Protein AF-A0A498G2V5-F1 (afdb_monomer_lite)

Secondary structure (DSSP, 8-state):
-TT--SS--PPPSSSPTTTS-GGGS------HHHHHHHHHHHH-HHHHHHT-GGG--EEEEEEESBSS-EEEEE-TTS-THHHHHTS-BSS-EEEEEESSTT-EEES---S-SSHHHHHHTT---SSEEEEEETT--HHHHHHHHHHHHHHH----

Radius of gyration: 18.42 Å; chains: 1; bounding box: 41×48×42 Å

pLDDT: mean 91.11, std 10.38, range [42.62, 98.25]

Sequence (156 aa):
AIEGADRIEPRLQPPSPAEYGLYGRPTVIHTPRTFAHIYLALSDPEETNRSGSGSATRLLTVTGDVTAPATIELGSDAHLSAVRNAVELEGSFKMACVGGVFGGVTRTLDIAPTVAGLTAAGLGTEGVVELLNDERCAVATAGDRARFASEANSGR

Structure (mmCIF, N/CA/C/O backbone):
data_AF-A0A498G2V5-F1
#
_entry.id   AF-A0A498G2V5-F1
#
loop_
_atom_site.group_PDB
_atom_site.id
_atom_site.type_symbol
_atom_site.label_atom_id
_atom_site.label_alt_id
_atom_site.label_comp_id
_atom_site.label_asym_id
_atom_site.label_entity_id
_atom_site.label_seq_id
_atom_site.pdbx_PDB_ins_code
_atom_site.Cartn_x
_atom_site.Cartn_y
_atom_site.Cartn_z
_atom_site.occupancy
_atom_site.B_iso_or_equiv
_atom_site.auth_seq_id
_atom_site.auth_comp_id
_atom_site.auth_asym_id
_atom_site.auth_atom_id
_atom_site.pdbx_PDB_model_num
ATOM 1 N N . ALA A 1 1 ? 6.975 -14.370 -16.070 1.00 84.00 1 ALA A N 1
ATOM 2 C CA . ALA A 1 1 ? 5.529 -14.186 -16.311 1.00 84.00 1 ALA A CA 1
ATOM 3 C C . ALA A 1 1 ? 5.258 -13.750 -17.752 1.00 84.00 1 ALA A C 1
ATOM 5 O O . ALA A 1 1 ? 4.902 -14.601 -18.546 1.00 84.00 1 ALA A O 1
ATOM 6 N N . ILE A 1 2 ? 5.492 -12.482 -18.123 1.00 91.50 2 ILE A N 1
ATOM 7 C CA . ILE A 1 2 ? 5.134 -11.947 -19.458 1.00 91.50 2 ILE A CA 1
ATOM 8 C C .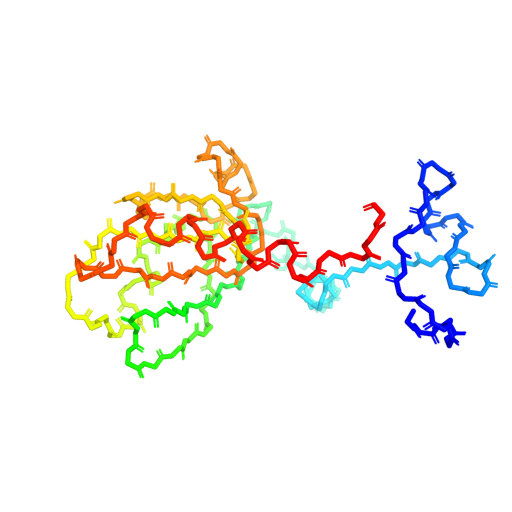 ILE A 1 2 ? 5.874 -12.648 -20.615 1.00 91.50 2 ILE A C 1
ATOM 10 O O . ILE A 1 2 ? 5.318 -12.797 -21.693 1.00 91.50 2 ILE A O 1
ATOM 14 N N . GLU A 1 3 ? 7.096 -13.128 -20.384 1.00 92.94 3 GLU A N 1
ATOM 15 C CA . GLU A 1 3 ? 7.902 -13.821 -21.405 1.00 92.94 3 GLU A CA 1
ATOM 16 C C . GLU A 1 3 ? 7.572 -15.312 -21.572 1.00 92.94 3 GLU A C 1
ATOM 18 O O . GLU A 1 3 ? 8.274 -16.009 -22.296 1.00 92.94 3 GLU A O 1
ATOM 23 N N . GLY A 1 4 ? 6.556 -15.830 -20.873 1.00 89.69 4 GLY A N 1
ATOM 24 C CA . GLY A 1 4 ? 6.169 -17.242 -20.980 1.00 89.69 4 GLY A CA 1
ATOM 25 C C . GLY A 1 4 ? 7.111 -18.228 -20.281 1.00 89.69 4 GLY A C 1
ATOM 26 O O . GLY A 1 4 ? 7.116 -19.401 -20.625 1.00 89.69 4 GLY A O 1
ATOM 27 N N . ALA A 1 5 ? 7.913 -17.774 -19.313 1.00 84.44 5 ALA A N 1
ATOM 28 C CA . ALA A 1 5 ? 8.750 -18.665 -18.509 1.00 84.44 5 ALA A CA 1
ATOM 29 C C . ALA A 1 5 ? 7.904 -19.667 -17.699 1.00 84.44 5 ALA A C 1
ATOM 31 O O . ALA A 1 5 ? 6.937 -19.260 -17.051 1.00 84.44 5 ALA A O 1
ATOM 32 N N . ASP A 1 6 ? 8.340 -20.932 -17.666 1.00 83.88 6 ASP A N 1
ATOM 33 C CA . ASP A 1 6 ? 7.682 -22.028 -16.933 1.00 83.88 6 ASP A CA 1
ATOM 34 C C . ASP A 1 6 ? 7.569 -21.757 -15.424 1.00 83.88 6 ASP A C 1
ATOM 36 O O . ASP A 1 6 ? 6.665 -22.254 -14.752 1.00 83.88 6 ASP A O 1
ATOM 40 N N . ARG A 1 7 ? 8.482 -20.940 -14.879 1.00 86.25 7 ARG A N 1
ATOM 41 C CA . ARG A 1 7 ? 8.466 -20.469 -13.490 1.00 86.25 7 ARG A CA 1
ATOM 42 C C . ARG A 1 7 ? 8.582 -18.951 -13.423 1.00 86.25 7 ARG A C 1
ATOM 44 O O . ARG A 1 7 ? 9.328 -18.323 -14.177 1.00 86.25 7 ARG A O 1
ATOM 51 N N . ILE A 1 8 ? 7.848 -18.348 -12.488 1.00 89.56 8 ILE A N 1
ATOM 52 C CA . ILE A 1 8 ? 7.921 -16.913 -12.199 1.00 89.56 8 ILE A CA 1
ATOM 53 C C . ILE A 1 8 ? 8.931 -16.709 -11.072 1.00 89.56 8 ILE A C 1
ATOM 55 O O . ILE A 1 8 ? 8.579 -16.722 -9.898 1.00 89.56 8 ILE A O 1
ATOM 59 N N . GLU A 1 9 ? 10.193 -16.528 -11.445 1.00 90.31 9 GLU A N 1
ATOM 60 C CA . GLU A 1 9 ? 11.276 -16.254 -10.501 1.00 90.31 9 GLU A CA 1
ATOM 61 C C . GLU A 1 9 ? 11.789 -14.813 -10.661 1.00 90.31 9 GLU A C 1
ATOM 63 O O . GLU A 1 9 ? 11.948 -14.334 -11.793 1.00 90.31 9 GLU A O 1
ATOM 68 N N . PRO A 1 10 ? 12.066 -14.095 -9.556 1.00 89.31 10 PRO A N 1
ATOM 69 C CA . PRO A 1 10 ? 12.730 -12.801 -9.610 1.00 89.31 10 PRO A CA 1
ATOM 70 C C . PRO A 1 10 ? 14.128 -12.932 -10.223 1.00 89.31 10 PRO A C 1
ATOM 72 O O . PRO A 1 10 ? 14.926 -13.788 -9.825 1.00 89.31 10 PRO A O 1
ATOM 75 N N . ARG A 1 11 ? 14.458 -12.040 -11.161 1.00 88.38 11 ARG A N 1
ATOM 76 C CA . ARG A 1 11 ? 15.811 -11.947 -11.725 1.00 88.38 11 ARG A CA 1
ATOM 77 C C . ARG A 1 11 ? 16.763 -11.323 -10.710 1.00 88.38 11 ARG A C 1
ATOM 79 O O . ARG A 1 11 ? 16.388 -10.386 -10.009 1.00 88.38 11 ARG A O 1
ATOM 86 N N . LEU A 1 12 ? 18.001 -11.820 -10.656 1.00 88.44 12 LEU A N 1
ATOM 87 C CA . LEU A 1 12 ? 19.073 -11.108 -9.957 1.00 88.44 12 LEU A CA 1
ATOM 88 C C . LEU A 1 12 ? 19.305 -9.757 -10.618 1.00 88.44 12 LEU A C 1
ATOM 90 O O . LEU A 1 12 ? 19.310 -9.659 -11.842 1.00 88.44 12 LEU A O 1
ATOM 94 N N . GLN A 1 13 ? 19.529 -8.749 -9.788 1.00 88.38 13 GLN A N 1
ATOM 95 C CA . GLN A 1 13 ? 20.030 -7.453 -10.212 1.00 88.38 13 GLN A CA 1
ATOM 96 C C . GLN A 1 13 ? 21.412 -7.254 -9.584 1.00 88.38 13 GLN A C 1
ATOM 98 O O . GLN A 1 13 ? 21.591 -7.639 -8.422 1.00 88.38 13 GLN A O 1
ATOM 103 N N . PRO A 1 14 ? 22.381 -6.663 -10.309 1.00 90.06 14 PRO A N 1
ATOM 104 C CA . PRO A 1 14 ? 22.298 -6.107 -11.677 1.00 90.06 14 PRO A CA 1
ATOM 105 C C . PRO A 1 14 ? 22.321 -7.160 -12.818 1.00 90.06 14 PRO A C 1
ATOM 107 O O . PRO A 1 14 ? 22.715 -8.301 -12.563 1.00 90.06 14 PRO A O 1
ATOM 110 N N . PRO A 1 15 ? 21.952 -6.793 -14.074 1.00 91.69 15 PRO A N 1
ATOM 111 C CA . PRO A 1 15 ? 21.515 -5.464 -14.543 1.00 91.69 15 PRO A CA 1
ATOM 112 C C . PRO A 1 15 ? 20.069 -5.121 -14.158 1.00 91.69 15 PRO A C 1
ATOM 114 O O . PRO A 1 15 ? 19.265 -5.999 -13.840 1.00 91.69 15 PRO A O 1
ATOM 117 N N . SER A 1 16 ? 19.734 -3.830 -14.181 1.00 94.50 16 SER A N 1
ATOM 118 C CA . SER A 1 16 ? 18.363 -3.375 -13.928 1.00 94.50 16 SER A CA 1
ATOM 119 C C . SER A 1 16 ? 17.456 -3.627 -15.147 1.00 94.50 16 SER A C 1
ATOM 121 O O . SER A 1 16 ? 17.946 -3.675 -16.278 1.00 94.50 16 SER A O 1
ATOM 123 N N . PRO A 1 17 ? 16.121 -3.719 -14.982 1.00 94.88 17 PRO A N 1
ATOM 124 C CA . PRO A 1 17 ? 15.199 -3.842 -16.113 1.00 94.88 17 PRO A CA 1
ATOM 125 C C . PRO A 1 17 ? 15.285 -2.677 -17.107 1.00 94.88 17 PRO A C 1
ATOM 127 O O . PRO A 1 17 ? 15.015 -2.869 -18.291 1.00 94.88 17 PRO A O 1
ATOM 130 N N . ALA A 1 18 ? 15.693 -1.491 -16.641 1.00 95.81 18 ALA A N 1
ATOM 131 C CA . ALA A 1 18 ? 15.901 -0.318 -17.484 1.00 95.81 18 ALA A CA 1
ATOM 132 C C . ALA A 1 18 ? 17.043 -0.515 -18.495 1.00 95.81 18 ALA A C 1
ATOM 134 O O . ALA A 1 18 ? 17.027 0.106 -19.550 1.00 95.81 18 ALA A O 1
ATOM 135 N N . GLU A 1 19 ? 17.993 -1.405 -18.211 1.00 95.94 19 GLU A N 1
ATOM 136 C CA . GLU A 1 19 ? 19.088 -1.766 -19.117 1.00 95.94 19 GLU A CA 1
ATOM 137 C C . GLU A 1 19 ? 18.787 -3.081 -19.848 1.00 95.94 19 GLU A C 1
ATOM 139 O O . GLU A 1 19 ? 18.975 -3.184 -21.059 1.00 95.94 19 GLU A O 1
ATOM 144 N N . TYR A 1 20 ? 18.283 -4.082 -19.118 1.00 95.12 20 TYR A N 1
ATOM 145 C CA . TYR A 1 20 ? 18.004 -5.423 -19.625 1.00 95.12 20 TYR A CA 1
ATOM 146 C C . TYR A 1 20 ? 16.729 -6.003 -18.989 1.00 95.12 20 TYR A C 1
ATOM 148 O O . TYR A 1 20 ? 16.745 -6.656 -17.942 1.00 95.12 20 TYR A O 1
ATOM 156 N N . GLY A 1 21 ? 15.591 -5.740 -19.628 1.00 94.56 21 GLY A N 1
ATOM 157 C CA . GLY A 1 21 ? 14.257 -6.110 -19.168 1.00 94.56 21 GLY A CA 1
ATOM 158 C C . GLY A 1 21 ? 13.580 -7.152 -20.058 1.00 94.56 21 GLY A C 1
ATOM 159 O O . GLY A 1 21 ? 14.091 -8.260 -20.241 1.00 94.56 21 GLY A O 1
ATOM 160 N N . LEU A 1 22 ? 12.388 -6.822 -20.552 1.00 95.12 22 LEU A N 1
ATOM 161 C CA . LEU A 1 22 ? 11.532 -7.708 -21.329 1.00 95.12 22 LEU A CA 1
ATOM 162 C C . LEU A 1 22 ? 12.194 -8.085 -22.664 1.00 95.12 22 LEU A C 1
ATOM 164 O O . LEU A 1 22 ? 12.591 -7.212 -23.437 1.00 95.12 22 LEU A O 1
ATOM 168 N N . TYR A 1 23 ? 12.321 -9.385 -22.930 1.00 93.94 23 TYR A N 1
ATOM 169 C CA . TYR A 1 23 ? 12.997 -9.948 -24.106 1.00 93.94 23 TYR A CA 1
ATOM 170 C C . TYR A 1 23 ? 14.420 -9.399 -24.307 1.00 93.94 23 TYR A C 1
ATOM 172 O O . TYR A 1 23 ? 14.870 -9.193 -25.435 1.00 93.94 23 TYR A O 1
ATOM 180 N N . GLY A 1 24 ? 15.108 -9.113 -23.197 1.00 93.25 24 GLY A N 1
ATOM 181 C CA . GLY A 1 24 ? 16.465 -8.567 -23.191 1.00 93.25 24 GLY A CA 1
ATOM 182 C C . GLY A 1 24 ? 16.575 -7.110 -23.646 1.00 93.25 24 GLY A C 1
ATOM 183 O O . GLY A 1 24 ? 17.665 -6.665 -23.995 1.00 93.25 24 GLY A O 1
ATOM 184 N N . ARG A 1 25 ? 15.468 -6.357 -23.666 1.00 96.56 25 ARG A N 1
ATOM 185 C CA . ARG A 1 25 ? 15.444 -4.941 -24.064 1.00 96.56 25 ARG A CA 1
ATOM 186 C C . ARG A 1 25 ? 15.286 -4.013 -22.854 1.00 96.56 25 ARG A C 1
ATOM 188 O O . ARG A 1 25 ? 14.591 -4.392 -21.907 1.00 96.56 25 ARG A O 1
ATOM 195 N N . PRO A 1 26 ? 15.845 -2.788 -22.891 1.00 97.56 26 PRO A N 1
ATOM 196 C CA . PRO A 1 26 ? 15.524 -1.725 -21.938 1.00 97.56 26 PRO A CA 1
ATOM 197 C C . PRO A 1 26 ? 14.015 -1.608 -21.708 1.00 97.56 26 PRO A C 1
ATOM 199 O O . PRO A 1 26 ? 13.252 -1.427 -22.658 1.00 97.56 26 PRO A O 1
ATOM 202 N N . THR A 1 27 ? 13.569 -1.771 -20.462 1.00 96.69 27 THR A N 1
ATOM 203 C CA . THR A 1 27 ? 12.144 -1.815 -20.112 1.00 96.69 27 THR A CA 1
ATOM 204 C C . THR A 1 27 ? 11.852 -0.954 -18.895 1.00 96.69 27 THR A C 1
ATOM 206 O O . THR A 1 27 ? 12.370 -1.183 -17.802 1.00 96.69 27 THR A O 1
ATOM 209 N N . VAL A 1 28 ? 10.957 0.011 -19.082 1.00 96.00 28 VAL A N 1
ATOM 210 C CA . VAL A 1 28 ? 10.416 0.840 -18.006 1.00 96.00 28 VAL A CA 1
ATOM 211 C C . VAL A 1 28 ? 9.272 0.091 -17.326 1.00 96.00 28 VAL A C 1
ATOM 213 O O . VAL A 1 28 ? 8.348 -0.373 -17.992 1.00 96.00 28 VAL A O 1
ATOM 216 N N . ILE A 1 29 ? 9.328 -0.020 -15.998 1.00 94.25 29 ILE A N 1
ATOM 217 C CA . ILE A 1 29 ? 8.311 -0.694 -15.185 1.00 94.25 29 ILE A CA 1
ATOM 218 C C . ILE A 1 29 ? 7.880 0.264 -14.078 1.00 94.25 29 ILE A C 1
ATOM 220 O O . ILE A 1 29 ? 8.681 0.619 -13.217 1.00 94.25 29 ILE A O 1
ATOM 224 N N . HIS A 1 30 ? 6.607 0.653 -14.083 1.00 93.56 30 HIS A N 1
ATOM 225 C CA . HIS A 1 30 ? 6.011 1.500 -13.053 1.00 93.56 30 HIS A CA 1
ATOM 226 C C . HIS A 1 30 ? 4.557 1.104 -12.784 1.00 93.56 30 HIS A C 1
ATOM 228 O O . HIS A 1 30 ? 3.927 0.398 -13.571 1.00 93.56 30 HIS A O 1
ATOM 234 N N . THR A 1 31 ? 4.023 1.573 -11.656 1.00 89.56 31 THR A N 1
ATOM 235 C CA . THR A 1 31 ? 2.618 1.359 -11.285 1.00 89.56 31 THR A CA 1
ATOM 236 C C . THR A 1 31 ? 1.671 2.186 -12.167 1.00 89.56 31 THR A C 1
ATOM 238 O O . THR A 1 31 ? 2.064 3.264 -12.626 1.00 89.56 31 THR A O 1
ATOM 241 N N . PRO A 1 32 ? 0.399 1.772 -12.340 1.00 90.75 32 PRO A N 1
ATOM 242 C CA . PRO A 1 32 ? -0.604 2.581 -13.038 1.00 90.75 32 PRO A CA 1
ATOM 243 C C . PRO A 1 32 ? -0.742 4.000 -12.468 1.00 90.75 32 PRO A C 1
ATOM 245 O O . PRO A 1 32 ? -0.890 4.954 -13.224 1.00 90.75 32 PRO A O 1
ATOM 248 N N . ARG A 1 33 ? -0.605 4.153 -11.141 1.00 87.50 33 ARG A N 1
ATOM 249 C CA . ARG A 1 33 ? -0.634 5.450 -10.442 1.00 87.50 33 ARG A CA 1
ATOM 250 C C . ARG A 1 33 ? 0.436 6.408 -10.969 1.00 87.50 33 ARG A C 1
ATOM 252 O O . ARG A 1 33 ? 0.155 7.575 -11.208 1.00 87.50 33 ARG A O 1
ATOM 259 N N . THR A 1 34 ? 1.653 5.908 -11.184 1.00 87.75 34 THR A N 1
ATOM 260 C CA . THR A 1 34 ? 2.759 6.704 -11.732 1.00 87.75 34 THR A CA 1
ATOM 261 C C . THR A 1 34 ? 2.435 7.194 -13.140 1.00 87.75 34 THR A C 1
ATOM 263 O O . THR A 1 34 ? 2.607 8.375 -13.423 1.00 87.75 34 THR A O 1
ATOM 266 N N . PHE A 1 35 ? 1.924 6.319 -14.010 1.00 91.38 35 PHE A N 1
ATOM 267 C CA . PHE A 1 35 ? 1.546 6.712 -15.369 1.00 91.38 35 PHE A CA 1
ATOM 268 C C . PHE A 1 35 ? 0.367 7.693 -15.395 1.00 91.38 35 PHE A C 1
ATOM 270 O O . PHE A 1 35 ? 0.387 8.622 -16.198 1.00 91.38 35 PHE A O 1
ATOM 277 N N . ALA A 1 36 ? -0.610 7.550 -14.494 1.00 87.75 36 ALA A N 1
ATOM 278 C CA . ALA A 1 36 ? -1.703 8.511 -14.346 1.00 87.75 36 ALA A CA 1
ATOM 279 C C . ALA A 1 36 ? -1.190 9.903 -13.939 1.00 87.75 36 ALA A C 1
ATOM 281 O O . ALA A 1 36 ? -1.568 10.897 -14.553 1.00 87.75 36 ALA A O 1
ATOM 282 N N . HIS A 1 37 ? -0.266 9.984 -12.975 1.00 84.31 37 HIS A N 1
ATOM 283 C CA . HIS A 1 37 ? 0.353 11.260 -12.598 1.00 84.31 37 HIS A CA 1
ATOM 284 C C . HIS A 1 37 ? 1.182 11.871 -13.732 1.00 84.31 37 HIS A C 1
ATOM 286 O O . HIS A 1 37 ? 1.129 13.079 -13.933 1.00 84.31 37 HIS A O 1
ATOM 292 N N . ILE A 1 38 ? 1.915 11.059 -14.504 1.00 88.25 38 ILE A N 1
ATOM 293 C CA . ILE A 1 38 ? 2.636 11.547 -15.691 1.00 88.25 38 ILE A CA 1
ATOM 294 C C . ILE A 1 38 ? 1.649 12.127 -16.709 1.00 88.25 38 ILE A C 1
ATOM 296 O O . ILE A 1 38 ? 1.886 13.207 -17.241 1.00 88.25 38 ILE A O 1
ATOM 300 N N . TYR A 1 39 ? 0.532 11.440 -16.964 1.00 88.81 39 TYR A N 1
ATOM 301 C CA . TYR A 1 39 ? -0.500 11.932 -17.874 1.00 88.81 39 TYR A CA 1
ATOM 302 C C . TYR A 1 39 ? -1.080 13.277 -17.415 1.00 88.81 39 TYR A C 1
ATOM 304 O O . TYR A 1 39 ? -1.185 14.197 -18.225 1.00 88.81 39 TYR A O 1
ATOM 312 N N . LEU A 1 40 ? -1.406 13.415 -16.126 1.00 83.94 40 LEU A N 1
ATOM 313 C CA . LEU A 1 40 ? -1.901 14.674 -15.558 1.00 83.94 40 LEU A CA 1
ATOM 314 C C . LEU A 1 40 ? -0.864 15.794 -15.691 1.00 83.94 40 LEU A C 1
ATOM 316 O O . LEU A 1 40 ? -1.196 16.867 -16.182 1.00 83.94 40 LEU A O 1
ATOM 320 N N . ALA A 1 41 ? 0.400 15.511 -15.368 1.00 83.12 41 ALA A N 1
ATOM 321 C CA . ALA A 1 41 ? 1.485 16.484 -15.473 1.00 83.12 41 ALA A CA 1
ATOM 322 C C . ALA A 1 41 ? 1.715 16.991 -16.905 1.00 83.12 41 ALA A C 1
ATOM 324 O O . ALA A 1 41 ? 2.094 18.143 -17.107 1.00 83.12 41 ALA A O 1
ATOM 325 N N . LEU A 1 42 ? 1.484 16.137 -17.905 1.00 87.38 42 LEU A N 1
ATOM 326 C CA . LEU A 1 42 ? 1.564 16.512 -19.318 1.00 87.38 42 LEU A CA 1
ATOM 327 C C . LEU A 1 42 ? 0.306 17.239 -19.815 1.00 87.38 42 LEU A C 1
ATOM 329 O O . LEU A 1 42 ? 0.398 18.014 -20.764 1.00 87.38 42 LEU A O 1
ATOM 333 N N . SER A 1 43 ? -0.851 16.975 -19.204 1.00 87.31 43 SER A N 1
ATOM 334 C CA . SER A 1 43 ? -2.140 17.554 -19.605 1.00 87.31 43 SER A CA 1
ATOM 335 C C . SER A 1 43 ? -2.368 18.945 -19.010 1.00 87.31 43 SER A C 1
ATOM 337 O O . SER A 1 43 ? -2.941 19.794 -19.687 1.00 87.31 43 SER A O 1
ATOM 339 N N . ASP A 1 44 ? -1.892 19.189 -17.784 1.00 81.25 44 ASP A N 1
ATOM 340 C CA . ASP A 1 44 ? -1.900 20.505 -17.134 1.00 81.25 44 ASP A CA 1
ATOM 341 C C . ASP A 1 44 ? -0.545 20.807 -16.451 1.00 81.25 44 ASP A C 1
ATOM 343 O O . ASP A 1 44 ? -0.353 20.612 -15.239 1.00 81.25 44 ASP A O 1
ATOM 347 N N . PRO A 1 45 ? 0.449 21.271 -17.230 1.00 74.19 45 PRO A N 1
ATOM 348 C CA . PRO A 1 45 ? 1.772 21.579 -16.697 1.00 74.19 45 PRO A CA 1
ATOM 349 C C . PRO A 1 45 ? 1.771 22.812 -15.778 1.00 74.19 45 PRO A C 1
ATOM 351 O O . PRO A 1 45 ? 2.602 22.903 -14.876 1.00 74.19 45 PRO A O 1
ATOM 354 N N . GLU A 1 46 ? 0.844 23.756 -15.965 1.00 70.50 46 GLU A N 1
ATOM 355 C CA . GLU A 1 46 ? 0.758 24.992 -15.175 1.00 70.50 46 GLU A CA 1
ATOM 356 C C . GLU A 1 46 ? 0.174 24.739 -13.779 1.00 70.50 46 GLU A C 1
ATOM 358 O O . GLU A 1 46 ? 0.602 25.353 -12.799 1.00 70.50 46 GLU A O 1
ATOM 363 N N . GLU A 1 47 ? -0.799 23.836 -13.658 1.00 67.19 47 GLU A N 1
ATOM 364 C CA . GLU A 1 47 ? -1.305 23.352 -12.371 1.00 67.19 47 GLU A CA 1
ATOM 365 C C . GLU A 1 47 ? -0.243 22.524 -11.640 1.00 67.19 47 GLU A C 1
ATOM 367 O O . GLU A 1 47 ? 0.034 22.768 -10.466 1.00 67.19 47 GLU A O 1
ATOM 372 N N . THR A 1 48 ? 0.460 21.639 -12.345 1.00 63.47 48 THR A N 1
ATOM 373 C CA . THR A 1 48 ? 1.543 20.833 -11.757 1.00 63.47 48 THR A CA 1
ATOM 374 C C . THR A 1 48 ? 2.689 21.703 -11.221 1.00 63.47 48 THR A C 1
ATOM 376 O O . THR A 1 48 ? 3.189 21.472 -10.119 1.00 63.47 48 THR A O 1
ATOM 379 N N . ASN A 1 49 ? 3.084 22.745 -11.963 1.00 59.78 49 ASN A N 1
ATOM 380 C CA . ASN A 1 49 ? 4.159 23.655 -11.562 1.00 59.78 49 ASN A CA 1
ATOM 381 C C . ASN A 1 49 ? 3.752 24.611 -10.431 1.00 59.78 49 ASN A C 1
ATOM 383 O O . ASN A 1 49 ? 4.559 24.869 -9.537 1.00 59.78 49 ASN A O 1
ATOM 387 N N . ARG A 1 50 ? 2.512 25.129 -10.438 1.00 56.41 50 ARG A N 1
ATOM 388 C CA . ARG A 1 50 ? 2.005 26.017 -9.370 1.00 56.41 50 ARG A CA 1
ATOM 389 C C . ARG A 1 50 ? 1.916 25.328 -8.023 1.00 56.41 50 ARG A C 1
ATOM 391 O O . ARG A 1 50 ? 2.062 25.977 -6.991 1.00 56.41 50 ARG A O 1
ATOM 398 N N . SER A 1 51 ? 1.672 24.030 -8.041 1.00 52.56 51 SER A N 1
ATOM 399 C CA . SER A 1 51 ? 1.288 23.316 -6.837 1.00 52.56 51 SER A CA 1
ATOM 400 C C . SER A 1 51 ? 2.494 22.672 -6.122 1.00 52.56 51 SER A C 1
ATOM 402 O O . SER A 1 51 ? 2.378 22.191 -4.994 1.00 52.56 51 SER A O 1
ATOM 404 N N . GLY A 1 52 ? 3.696 22.760 -6.718 1.00 51.56 52 GLY A N 1
ATOM 405 C CA . GLY A 1 52 ? 4.957 22.275 -6.145 1.00 51.56 52 GLY A CA 1
ATOM 406 C C . GLY A 1 52 ? 4.937 20.776 -5.807 1.00 51.56 52 GLY A C 1
ATOM 407 O O . GLY A 1 52 ? 3.965 20.069 -6.066 1.00 51.56 52 GLY A O 1
ATOM 408 N N . SER A 1 53 ? 5.985 20.250 -5.154 1.00 49.41 53 SER A N 1
ATOM 409 C CA . SER A 1 53 ? 5.934 18.863 -4.637 1.00 49.41 53 SER A CA 1
ATOM 410 C C . SER A 1 53 ? 4.867 18.662 -3.541 1.00 49.41 53 SER A C 1
ATOM 412 O O . SER A 1 53 ? 4.563 17.524 -3.188 1.00 49.41 53 SER A O 1
ATOM 414 N N . GLY A 1 54 ? 4.289 19.761 -3.036 1.00 42.62 54 GLY A N 1
ATOM 415 C CA . GLY A 1 54 ? 3.222 19.829 -2.033 1.00 42.62 54 GLY A CA 1
ATOM 416 C C . GLY A 1 54 ? 1.793 19.722 -2.576 1.00 42.62 54 GLY A C 1
ATOM 417 O O . GLY A 1 54 ? 0.853 19.921 -1.815 1.00 42.62 54 GLY A O 1
ATOM 418 N N . SER A 1 55 ? 1.620 19.390 -3.856 1.00 52.19 55 SER A N 1
ATOM 419 C CA . SER A 1 55 ? 0.331 19.004 -4.448 1.00 52.19 55 SER A CA 1
ATOM 420 C C . SER A 1 55 ? 0.352 17.603 -5.034 1.00 52.19 55 SER A C 1
ATOM 422 O O . SER A 1 55 ? -0.513 17.223 -5.825 1.00 52.19 55 SER A O 1
ATOM 424 N N . ALA A 1 56 ? 1.356 16.817 -4.654 1.00 70.56 56 ALA A N 1
ATOM 425 C CA . ALA A 1 56 ? 1.360 15.406 -4.963 1.00 70.56 56 ALA A CA 1
ATOM 426 C C . ALA A 1 56 ? 0.248 14.755 -4.139 1.00 70.56 56 ALA A C 1
ATOM 428 O O . ALA A 1 56 ? 0.413 14.462 -2.951 1.00 70.56 56 ALA A O 1
ATOM 429 N N . THR A 1 57 ? -0.898 14.559 -4.777 1.00 85.44 57 THR A N 1
ATOM 430 C CA . THR A 1 57 ? -1.957 13.735 -4.227 1.00 85.44 57 THR A CA 1
ATOM 431 C C . THR A 1 57 ? -1.520 12.274 -4.214 1.00 85.44 57 THR A C 1
ATOM 433 O O . THR A 1 57 ? -0.570 11.847 -4.885 1.00 85.44 57 THR A O 1
ATOM 436 N N . ARG A 1 58 ? -2.204 11.468 -3.408 1.00 88.38 58 ARG A N 1
ATOM 437 C CA . ARG A 1 58 ? -1.989 10.030 -3.350 1.00 88.38 58 ARG A CA 1
ATOM 438 C C . ARG A 1 58 ? -3.305 9.290 -3.324 1.00 88.38 58 ARG A C 1
ATOM 440 O O . ARG A 1 58 ? -4.100 9.447 -2.403 1.00 88.38 58 ARG A O 1
ATOM 447 N N . LEU A 1 59 ? -3.462 8.407 -4.303 1.00 91.88 59 LEU A N 1
ATOM 448 C CA . LEU A 1 59 ? -4.518 7.406 -4.321 1.00 91.88 59 LEU A CA 1
ATOM 449 C C . LEU A 1 59 ? -4.211 6.295 -3.312 1.00 91.88 59 LEU A C 1
ATOM 451 O O . LEU A 1 59 ? -3.182 5.612 -3.413 1.00 91.88 59 LEU A O 1
ATOM 455 N N . LEU A 1 60 ? -5.127 6.122 -2.364 1.00 95.06 60 LEU A N 1
ATOM 456 C CA . LEU A 1 60 ? -5.105 5.135 -1.292 1.00 95.06 60 LEU A CA 1
ATOM 457 C C . LEU A 1 60 ? -6.387 4.307 -1.354 1.00 95.06 60 LEU A C 1
ATOM 459 O O . LEU A 1 60 ? -7.483 4.851 -1.368 1.00 95.06 60 LEU A O 1
ATOM 463 N N . THR A 1 61 ? -6.256 2.988 -1.378 1.00 96.56 61 THR A N 1
ATOM 464 C CA . THR A 1 61 ? -7.384 2.060 -1.294 1.00 96.56 61 THR A CA 1
ATOM 465 C C . THR A 1 61 ? -7.497 1.546 0.130 1.00 96.56 61 THR A C 1
ATOM 467 O O . THR A 1 61 ? -6.546 0.968 0.658 1.00 96.56 61 THR A O 1
ATOM 470 N N . VAL A 1 62 ? -8.649 1.778 0.748 1.00 98.00 62 VAL A N 1
ATOM 471 C CA . VAL A 1 62 ? -8.977 1.338 2.101 1.00 98.00 62 VAL A CA 1
ATOM 472 C C . VAL A 1 62 ? -9.677 -0.006 2.035 1.00 98.00 62 VAL A C 1
ATOM 474 O O . VAL A 1 62 ? -10.640 -0.167 1.284 1.00 98.00 62 VAL A O 1
ATOM 477 N N . THR A 1 63 ? -9.189 -0.968 2.808 1.00 97.88 63 THR A N 1
ATOM 478 C CA . THR A 1 63 ? -9.697 -2.348 2.848 1.00 97.88 63 THR A CA 1
ATOM 479 C C . THR A 1 63 ? -9.701 -2.873 4.287 1.00 97.88 63 THR A C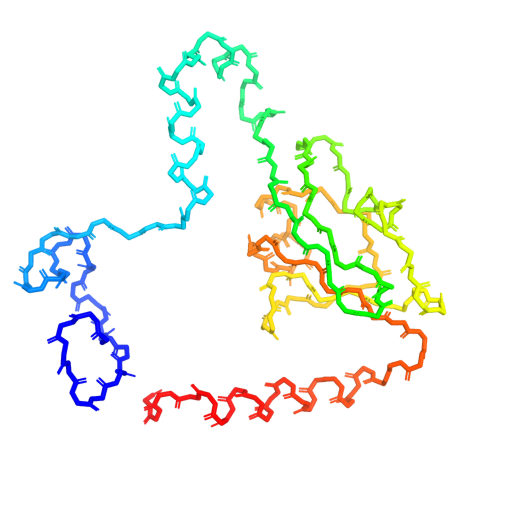 1
ATOM 481 O O . THR A 1 63 ? -9.410 -2.122 5.217 1.00 97.88 63 THR A O 1
ATOM 484 N N . GLY A 1 64 ? -9.959 -4.171 4.476 1.00 97.25 64 GLY A N 1
ATOM 485 C CA . GLY A 1 64 ? -9.892 -4.837 5.779 1.00 97.25 64 GLY A CA 1
ATOM 486 C C . GLY A 1 64 ? -11.277 -5.010 6.390 1.00 97.25 64 GLY A C 1
ATOM 487 O O . GLY A 1 64 ? -12.205 -5.378 5.674 1.00 97.25 64 GLY A O 1
ATOM 488 N N . ASP A 1 65 ? -11.405 -4.734 7.685 1.00 98.00 65 ASP A N 1
ATOM 489 C CA . ASP A 1 65 ? -12.647 -4.872 8.463 1.00 98.00 65 ASP A CA 1
ATOM 490 C C . ASP A 1 65 ? -13.591 -3.682 8.219 1.00 98.00 65 ASP A C 1
ATOM 492 O O . ASP A 1 65 ? -13.965 -2.945 9.130 1.00 98.00 65 ASP A O 1
ATOM 496 N N . VAL A 1 66 ? -13.905 -3.436 6.949 1.00 97.88 66 VAL A N 1
ATOM 497 C CA . VAL A 1 66 ? -14.749 -2.334 6.484 1.00 97.88 66 VAL A CA 1
ATOM 498 C C . VAL A 1 66 ? -15.935 -2.886 5.709 1.00 97.88 66 VAL A C 1
ATOM 500 O O . VAL A 1 66 ? -15.784 -3.815 4.918 1.00 97.88 66 VAL A O 1
ATOM 503 N N . THR A 1 67 ? -17.095 -2.253 5.869 1.00 97.12 67 THR A N 1
ATOM 504 C CA . THR A 1 67 ? -18.344 -2.678 5.212 1.00 97.12 67 THR A CA 1
ATOM 505 C C . THR A 1 67 ? -18.219 -2.647 3.685 1.00 97.12 67 THR A C 1
ATOM 507 O O . THR A 1 67 ? -18.727 -3.518 2.980 1.00 97.12 67 THR A O 1
ATOM 510 N N . ALA A 1 68 ? -17.525 -1.634 3.157 1.00 96.88 68 ALA A N 1
ATOM 511 C CA . ALA A 1 68 ? -17.241 -1.492 1.736 1.00 96.88 68 ALA A CA 1
ATOM 512 C C . ALA A 1 68 ? -15.852 -0.860 1.528 1.00 96.88 68 ALA A C 1
ATOM 514 O O . ALA A 1 68 ? -15.596 0.229 2.050 1.00 96.88 68 ALA A O 1
ATOM 515 N N . PRO A 1 69 ? -14.952 -1.504 0.759 1.00 96.94 69 PRO A N 1
ATOM 516 C CA . PRO A 1 69 ? -13.694 -0.893 0.348 1.00 96.94 69 PRO A CA 1
ATOM 517 C C . PRO A 1 69 ? -13.911 0.365 -0.497 1.00 96.94 69 PRO A C 1
ATOM 519 O O . PRO A 1 69 ? -14.855 0.441 -1.286 1.00 96.94 69 PRO A O 1
ATOM 522 N N . ALA A 1 70 ? -12.992 1.323 -0.393 1.00 97.19 70 ALA A N 1
ATOM 523 C CA . ALA A 1 70 ? -13.038 2.563 -1.163 1.00 97.19 70 ALA A CA 1
ATOM 524 C C . ALA A 1 70 ? -11.635 3.014 -1.577 1.00 97.19 70 ALA A C 1
ATOM 526 O O . ALA A 1 70 ? -10.667 2.800 -0.849 1.00 97.19 70 ALA A O 1
ATOM 527 N N . THR A 1 71 ? -11.522 3.681 -2.725 1.00 95.88 71 THR A N 1
ATOM 528 C CA . THR A 1 71 ? -10.294 4.374 -3.133 1.00 95.88 71 THR A CA 1
ATOM 529 C C . THR A 1 71 ? -10.488 5.872 -2.971 1.00 95.88 71 THR A C 1
ATOM 531 O O . THR A 1 71 ? -11.462 6.435 -3.462 1.00 95.88 71 THR A O 1
ATOM 534 N N . ILE A 1 72 ? -9.553 6.508 -2.273 1.00 94.88 72 ILE A N 1
ATOM 535 C CA . ILE A 1 72 ? -9.606 7.912 -1.886 1.00 94.88 72 ILE A CA 1
ATOM 536 C C . ILE A 1 72 ? -8.313 8.575 -2.332 1.00 94.88 72 ILE A C 1
ATOM 538 O O . ILE A 1 72 ? -7.223 8.023 -2.170 1.00 94.88 72 ILE A O 1
ATOM 542 N N . GLU A 1 73 ? -8.439 9.771 -2.884 1.00 93.06 73 GLU A N 1
ATOM 543 C CA . GLU A 1 73 ? -7.312 10.628 -3.209 1.00 93.06 73 GLU A CA 1
ATOM 544 C C . GLU A 1 73 ? -7.089 11.631 -2.077 1.00 93.06 73 GLU A C 1
ATOM 546 O O . GLU A 1 73 ? -7.999 12.371 -1.712 1.00 93.06 73 GLU A O 1
ATOM 551 N N . LEU A 1 74 ? -5.887 11.638 -1.500 1.00 93.19 74 LEU A N 1
ATOM 552 C CA . LEU A 1 74 ? -5.512 12.584 -0.451 1.00 93.19 74 LEU A CA 1
ATOM 553 C C . LEU A 1 74 ? -4.421 13.536 -0.929 1.00 93.19 74 LEU A C 1
ATOM 555 O O . LEU A 1 74 ? -3.447 13.091 -1.530 1.00 93.19 74 LEU A O 1
ATOM 559 N N . GLY A 1 75 ? -4.550 14.819 -0.592 1.00 89.75 75 GLY A N 1
ATOM 560 C CA . GLY A 1 75 ? -3.464 15.793 -0.707 1.00 89.75 75 GLY A CA 1
ATOM 561 C C . GLY A 1 75 ? -2.315 15.490 0.258 1.00 89.75 75 GLY A C 1
ATOM 562 O O . GLY A 1 75 ? -2.480 14.778 1.251 1.00 89.75 75 GLY A O 1
ATOM 563 N N . SER A 1 76 ? -1.127 16.025 -0.019 1.00 85.12 76 SER A N 1
ATOM 564 C CA . SER A 1 76 ? 0.055 15.811 0.829 1.00 85.12 76 SER A CA 1
ATOM 565 C C . SER A 1 76 ? -0.006 16.500 2.198 1.00 85.12 76 SER A C 1
ATOM 567 O O . SER A 1 76 ? 0.760 16.132 3.086 1.00 85.12 76 SER A O 1
ATOM 569 N N . ASP A 1 77 ? -0.895 17.476 2.366 1.00 87.19 77 ASP A N 1
ATOM 570 C CA . ASP A 1 77 ? -1.223 18.168 3.618 1.00 87.19 77 ASP A CA 1
ATOM 571 C C . ASP A 1 77 ? -2.269 17.421 4.471 1.00 87.19 77 ASP A C 1
ATOM 573 O O . ASP A 1 77 ? -2.461 17.729 5.650 1.00 87.19 77 ASP A O 1
ATOM 577 N N . ALA A 1 78 ? -2.925 16.409 3.898 1.00 93.25 78 ALA A N 1
ATOM 578 C CA . ALA A 1 78 ? -3.862 15.553 4.610 1.00 93.25 78 ALA A CA 1
ATOM 579 C C . ALA A 1 78 ? -3.145 14.540 5.522 1.00 93.25 78 ALA A C 1
ATOM 581 O O . ALA A 1 78 ? -1.920 14.440 5.568 1.00 93.25 78 ALA A O 1
ATOM 582 N N . HIS A 1 79 ? -3.938 13.758 6.253 1.00 95.88 79 HIS A N 1
ATOM 583 C CA . HIS A 1 79 ? -3.468 12.655 7.092 1.00 95.88 79 HIS A CA 1
ATOM 584 C C . HIS A 1 79 ? -4.244 11.383 6.736 1.00 95.88 79 HIS A C 1
ATOM 586 O O . HIS A 1 79 ? -5.394 11.458 6.294 1.00 95.88 79 HIS A O 1
ATOM 592 N N . LEU A 1 80 ? -3.652 10.204 6.956 1.00 96.44 80 LEU A N 1
ATOM 593 C CA . LEU A 1 80 ? -4.333 8.922 6.717 1.00 96.44 80 LEU A CA 1
ATOM 594 C C . LEU A 1 80 ? -5.643 8.781 7.515 1.00 96.44 80 LEU A C 1
ATOM 596 O O . LEU A 1 80 ? -6.510 8.002 7.138 1.00 96.44 80 LEU A O 1
ATOM 600 N N . SER A 1 81 ? -5.843 9.545 8.588 1.00 96.25 81 SER A N 1
ATOM 601 C CA . SER A 1 81 ? -7.100 9.573 9.344 1.00 96.25 81 SER A CA 1
ATOM 602 C C . SER A 1 81 ? -8.310 9.916 8.465 1.00 96.25 81 SER A C 1
ATOM 604 O O . SER A 1 81 ? -9.400 9.397 8.704 1.00 96.25 81 SER A O 1
ATOM 606 N N . ALA A 1 82 ? -8.110 10.698 7.397 1.00 96.00 82 ALA A N 1
ATOM 607 C CA . ALA A 1 82 ? -9.142 10.996 6.411 1.00 96.00 82 ALA A CA 1
ATOM 608 C C . ALA A 1 82 ? -9.665 9.730 5.716 1.00 96.00 82 ALA A C 1
ATOM 610 O O . ALA A 1 82 ? -10.863 9.637 5.455 1.00 96.00 82 ALA A O 1
ATOM 611 N N . VAL A 1 83 ? -8.810 8.722 5.489 1.00 93.94 83 VAL A N 1
ATOM 612 C CA . VAL A 1 83 ? -9.251 7.481 4.840 1.00 93.94 83 VAL A CA 1
ATOM 613 C C . VAL A 1 83 ? -10.187 6.661 5.724 1.00 93.94 83 VAL A C 1
ATOM 615 O O . VAL A 1 83 ? -11.133 6.058 5.232 1.00 93.94 83 VAL A O 1
ATOM 618 N N . ARG A 1 84 ? -9.976 6.699 7.045 1.00 92.50 84 ARG A N 1
ATOM 619 C CA . ARG A 1 84 ? -10.836 6.027 8.030 1.00 92.50 84 ARG A CA 1
ATOM 620 C C . ARG A 1 84 ? -12.203 6.691 8.152 1.00 92.50 84 ARG A C 1
ATOM 622 O O . ARG A 1 84 ? -13.170 6.012 8.459 1.00 92.50 84 ARG A O 1
ATOM 629 N N . ASN A 1 85 ? -12.290 7.996 7.914 1.00 92.12 85 ASN A N 1
ATOM 630 C CA . ASN A 1 85 ? -13.556 8.731 7.977 1.00 92.12 85 ASN A CA 1
ATOM 631 C C . ASN A 1 85 ? -14.428 8.531 6.727 1.00 92.12 85 ASN A C 1
ATOM 633 O O . ASN A 1 85 ? -15.602 8.885 6.741 1.00 92.12 85 ASN A O 1
ATOM 637 N N . ALA A 1 86 ? -13.854 7.999 5.650 1.00 93.81 86 ALA A N 1
ATOM 638 C CA . ALA A 1 86 ? -14.520 7.808 4.367 1.00 93.81 86 ALA A CA 1
ATOM 639 C C . ALA A 1 86 ? -15.055 6.379 4.158 1.00 93.81 86 ALA A C 1
ATOM 641 O O . ALA A 1 86 ? -15.624 6.090 3.107 1.00 93.81 86 ALA A O 1
ATOM 642 N N . VAL A 1 87 ? -14.887 5.495 5.145 1.00 96.69 87 VAL A N 1
ATOM 643 C CA . VAL A 1 87 ? -15.423 4.129 5.143 1.00 96.69 87 VAL A CA 1
ATOM 644 C C . VAL A 1 87 ? -16.087 3.816 6.478 1.00 96.69 87 VAL A C 1
ATOM 646 O O . VAL A 1 87 ? -15.731 4.376 7.515 1.00 96.69 87 VAL A O 1
ATOM 649 N N . GLU A 1 88 ? -17.035 2.885 6.461 1.00 97.44 88 GLU A N 1
ATOM 650 C CA . GLU A 1 88 ? -17.635 2.339 7.675 1.00 97.44 88 GLU A CA 1
ATOM 651 C C . GLU A 1 88 ? -16.814 1.139 8.161 1.00 97.44 88 GLU A C 1
ATOM 653 O O . GLU A 1 88 ? -16.743 0.113 7.480 1.00 97.44 88 GLU A O 1
ATOM 658 N N . LEU A 1 89 ? -16.172 1.288 9.323 1.00 96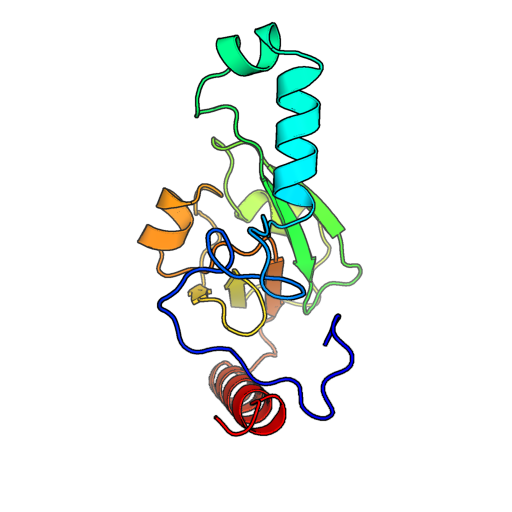.81 89 LEU A N 1
ATOM 659 C CA . LEU A 1 89 ? -15.431 0.216 9.987 1.00 96.81 89 LEU A CA 1
ATOM 660 C C . LEU A 1 89 ? -16.394 -0.682 10.770 1.00 96.81 89 LEU A C 1
ATOM 662 O O . LEU A 1 89 ? -17.218 -0.188 11.538 1.00 96.81 89 LEU A O 1
ATOM 666 N N . GLU A 1 90 ? -16.232 -1.992 10.636 1.00 95.19 90 GLU A N 1
ATOM 667 C CA . GLU A 1 90 ? -16.912 -2.969 11.478 1.00 95.19 90 GLU A CA 1
ATOM 668 C C . GLU A 1 90 ? -16.224 -3.010 12.852 1.00 9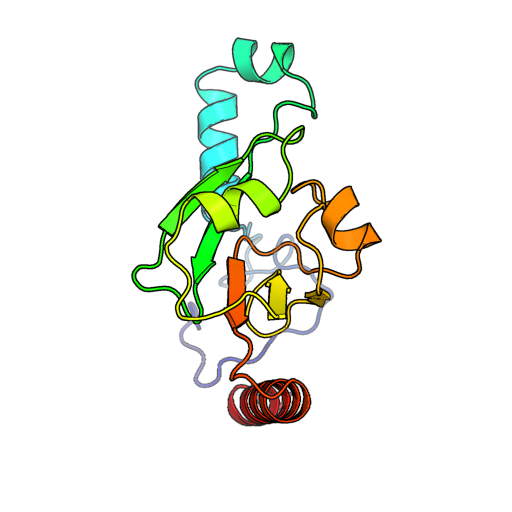5.19 90 GLU A C 1
ATOM 670 O O . GLU A 1 90 ? -15.056 -3.380 12.957 1.00 95.19 90 GLU A O 1
ATOM 675 N N . GLY A 1 91 ? -16.917 -2.610 13.919 1.00 95.62 91 GLY A N 1
ATOM 676 C CA . GLY A 1 91 ? -16.339 -2.556 15.269 1.00 95.62 91 GLY A CA 1
ATOM 677 C C . GLY A 1 91 ? -15.446 -1.331 15.512 1.00 95.62 91 GLY A C 1
ATOM 678 O O . GLY A 1 91 ? -15.662 -0.256 14.946 1.00 95.62 91 GLY A O 1
ATOM 679 N N . SER A 1 92 ? -14.456 -1.458 16.403 1.00 96.75 92 SER A N 1
ATOM 680 C CA . SER A 1 92 ? -13.589 -0.335 16.799 1.00 96.75 92 SER A CA 1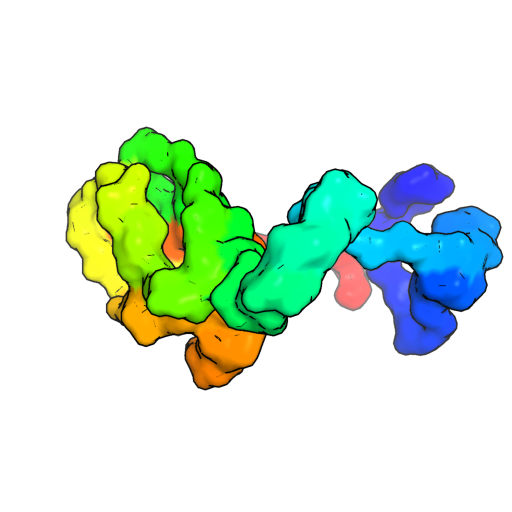
ATOM 681 C C . SER A 1 92 ? -12.212 -0.416 16.155 1.00 96.75 92 SER A C 1
ATOM 683 O O . SER A 1 92 ? -11.611 -1.480 16.075 1.00 96.75 92 SER A O 1
ATOM 685 N N . PHE A 1 93 ? -11.651 0.724 15.749 1.00 97.81 93 PHE A N 1
ATOM 686 C CA . PHE A 1 93 ? -10.314 0.757 15.151 1.00 97.81 93 PHE A CA 1
ATOM 687 C C . PHE A 1 93 ? -9.245 0.302 16.152 1.00 97.81 93 PHE A C 1
ATOM 689 O O . PHE A 1 93 ? -9.112 0.887 17.229 1.00 97.81 93 PHE A O 1
ATOM 696 N N . LYS A 1 94 ? -8.445 -0.700 15.771 1.00 98.19 94 LYS A N 1
ATOM 697 C CA . LYS A 1 94 ? -7.327 -1.207 16.577 1.00 98.19 94 LYS A CA 1
ATOM 698 C C . LYS A 1 94 ? -5.977 -0.871 15.967 1.00 98.19 94 LYS A C 1
ATOM 700 O O . LYS A 1 94 ? -5.071 -0.423 16.671 1.00 98.19 94 LYS A O 1
ATOM 705 N N . MET A 1 95 ? -5.819 -1.157 14.679 1.00 97.94 95 MET A N 1
ATOM 706 C CA . MET A 1 95 ? -4.577 -0.948 13.943 1.00 97.94 95 MET A CA 1
ATOM 707 C C . MET A 1 95 ? -4.835 -0.889 12.438 1.00 97.94 95 MET A C 1
ATOM 709 O O . MET A 1 95 ? -5.910 -1.242 11.967 1.00 97.94 95 MET A O 1
ATOM 713 N N . ALA A 1 96 ? -3.836 -0.457 11.679 1.00 98.12 96 ALA A N 1
ATOM 714 C CA . ALA A 1 96 ? -3.836 -0.521 10.228 1.00 98.12 96 ALA A CA 1
ATOM 715 C C . ALA A 1 96 ? -2.538 -1.144 9.717 1.00 98.12 96 ALA A C 1
ATOM 717 O O . ALA A 1 96 ? -1.476 -0.904 10.294 1.00 98.12 96 ALA A O 1
ATOM 718 N N . CYS A 1 97 ? -2.621 -1.897 8.623 1.00 98.00 97 CYS A N 1
ATOM 719 C CA . CYS A 1 97 ? -1.468 -2.278 7.815 1.00 98.00 97 CYS A CA 1
ATOM 720 C C . CYS A 1 97 ? -1.409 -1.359 6.588 1.00 98.00 97 CYS A C 1
ATOM 722 O O . CYS A 1 97 ? -2.351 -1.293 5.798 1.00 98.00 97 CYS A O 1
ATOM 724 N N . VAL A 1 98 ? -0.324 -0.597 6.453 1.00 98.06 98 VAL A N 1
ATOM 725 C CA . VAL A 1 98 ? -0.164 0.420 5.408 1.00 98.06 98 VAL A CA 1
ATOM 726 C C . VAL A 1 98 ? 0.960 0.013 4.473 1.00 98.06 98 VAL A C 1
ATOM 728 O O . VAL A 1 98 ? 2.096 -0.202 4.905 1.00 98.06 98 VAL A O 1
ATOM 731 N N . GLY A 1 99 ? 0.641 -0.062 3.183 1.00 95.94 99 GLY A N 1
ATOM 732 C CA . GLY A 1 99 ? 1.562 -0.518 2.149 1.00 95.94 99 GLY A CA 1
ATOM 733 C C . GLY A 1 99 ? 1.348 -1.964 1.698 1.00 95.94 99 GLY A C 1
ATOM 734 O O . GLY A 1 99 ? 2.293 -2.603 1.241 1.00 95.94 99 GLY A O 1
ATOM 735 N N . GLY A 1 100 ? 0.119 -2.473 1.805 1.00 94.44 100 GLY A N 1
ATOM 736 C CA . GLY A 1 100 ? -0.251 -3.817 1.356 1.00 94.44 100 GLY A CA 1
ATOM 737 C C . GLY A 1 100 ? 0.085 -4.913 2.369 1.00 94.44 100 GLY A C 1
ATOM 738 O O . GLY A 1 100 ? 0.404 -4.635 3.516 1.00 94.44 100 GLY A O 1
ATOM 739 N N . VAL A 1 101 ? 0.016 -6.176 1.940 1.00 94.00 101 VAL A N 1
ATOM 740 C CA . VAL A 1 101 ? 0.115 -7.373 2.807 1.00 94.00 101 VAL A CA 1
ATOM 741 C C . VAL A 1 101 ? 1.410 -7.469 3.632 1.00 94.00 101 VAL A C 1
ATOM 743 O O . VAL A 1 101 ? 1.416 -8.079 4.700 1.00 94.00 101 VAL A O 1
ATOM 746 N N . PHE A 1 102 ? 2.491 -6.850 3.154 1.00 93.50 102 PHE A N 1
ATOM 747 C CA . PHE A 1 102 ? 3.791 -6.762 3.837 1.00 93.50 102 PHE A CA 1
ATOM 748 C C . PHE A 1 102 ? 4.126 -5.335 4.289 1.00 93.50 102 PHE A C 1
ATOM 750 O O . PHE A 1 102 ? 5.284 -5.012 4.548 1.00 93.50 102 PHE A O 1
ATOM 757 N N . GLY A 1 103 ? 3.116 -4.471 4.342 1.00 95.38 103 GLY A N 1
ATOM 758 C CA . GLY A 1 103 ? 3.234 -3.109 4.823 1.00 95.38 103 GLY A CA 1
ATOM 759 C C . GLY A 1 103 ? 3.520 -3.035 6.322 1.00 95.38 103 GLY A C 1
ATOM 760 O O . GLY A 1 103 ? 3.360 -4.001 7.073 1.00 95.38 103 GLY A O 1
ATOM 761 N N . GLY A 1 104 ? 3.921 -1.849 6.771 1.00 96.88 104 GLY A N 1
ATOM 762 C CA . GLY A 1 104 ? 4.095 -1.575 8.194 1.00 96.88 104 GLY A CA 1
ATOM 763 C C . GLY A 1 104 ? 2.755 -1.531 8.927 1.00 96.88 104 GLY A C 1
ATOM 764 O O . GLY A 1 104 ? 1.724 -1.189 8.344 1.00 96.88 104 GLY A O 1
ATOM 765 N N . VAL A 1 105 ? 2.767 -1.864 10.218 1.00 97.06 105 VAL A N 1
ATOM 766 C CA . VAL A 1 105 ? 1.575 -1.840 11.076 1.00 97.06 105 VAL A CA 1
ATOM 767 C C . VAL A 1 105 ? 1.637 -0.642 12.017 1.00 97.06 105 VAL A C 1
ATOM 769 O O . VAL A 1 105 ? 2.646 -0.423 12.683 1.00 97.06 105 VAL A O 1
ATOM 772 N N . THR A 1 106 ? 0.542 0.107 12.117 1.00 97.81 106 THR A N 1
ATOM 773 C CA . THR A 1 106 ? 0.418 1.279 12.995 1.00 97.81 106 THR A CA 1
ATOM 774 C C . THR A 1 106 ? -0.891 1.264 13.779 1.00 97.81 106 THR A C 1
ATOM 776 O O . THR A 1 106 ? -1.890 0.701 13.341 1.00 97.81 106 THR A O 1
ATOM 779 N N . ARG A 1 107 ? -0.898 1.912 14.948 1.00 97.62 107 ARG A N 1
ATOM 780 C CA . ARG A 1 107 ? -2.106 2.191 15.751 1.00 97.62 107 ARG A CA 1
ATOM 781 C C . ARG A 1 107 ? -2.605 3.627 15.603 1.00 97.62 107 ARG A C 1
ATOM 783 O O . ARG A 1 107 ? -3.585 4.001 16.233 1.00 97.62 107 ARG A O 1
ATOM 790 N N . THR A 1 108 ? -1.919 4.440 14.807 1.00 97.31 108 THR A N 1
ATOM 791 C CA . THR A 1 108 ? -2.306 5.819 14.512 1.00 97.31 108 THR A CA 1
ATOM 792 C C . THR A 1 108 ? -2.349 6.038 13.007 1.00 97.31 108 THR A C 1
ATOM 794 O O . THR A 1 108 ? -1.517 5.514 12.266 1.00 97.31 108 THR A O 1
ATOM 797 N N . LEU A 1 109 ? -3.332 6.819 12.571 1.00 97.19 109 LEU A N 1
ATOM 798 C CA . LEU A 1 109 ? -3.474 7.287 11.193 1.00 97.19 109 LEU A CA 1
ATOM 799 C C . LEU A 1 109 ? -3.157 8.786 11.071 1.00 97.19 109 LEU A C 1
ATOM 801 O O . LEU A 1 109 ? -3.389 9.391 10.028 1.00 97.19 109 LEU A O 1
ATOM 805 N N . ASP A 1 110 ? -2.613 9.389 12.126 1.00 96.94 110 ASP A N 1
ATOM 806 C CA . ASP A 1 110 ? -2.126 10.767 12.125 1.00 96.94 110 ASP A CA 1
ATOM 807 C C . ASP A 1 110 ? -0.744 10.844 11.456 1.00 96.94 110 ASP A C 1
ATOM 809 O O . ASP A 1 110 ? 0.283 11.090 12.081 1.00 96.94 110 ASP A O 1
ATOM 813 N N . ILE A 1 111 ? -0.709 10.481 10.173 1.00 96.38 111 ILE A N 1
ATOM 814 C CA . ILE A 1 111 ? 0.503 10.351 9.363 1.00 96.38 111 ILE A CA 1
ATOM 815 C C . ILE A 1 111 ? 0.223 10.982 8.005 1.00 96.38 111 ILE A C 1
ATOM 817 O O . ILE A 1 111 ? -0.777 10.654 7.361 1.00 96.38 111 ILE A O 1
ATOM 821 N N . ALA A 1 112 ? 1.122 11.856 7.555 1.00 95.06 112 ALA A N 1
ATOM 822 C CA . ALA A 1 112 ? 1.039 12.444 6.226 1.00 95.06 112 ALA A CA 1
ATOM 823 C C . ALA A 1 112 ? 1.173 11.350 5.145 1.00 95.06 112 ALA A C 1
ATOM 825 O O . ALA A 1 112 ? 2.109 10.544 5.211 1.00 95.06 112 ALA A O 1
ATOM 826 N N . PRO A 1 113 ? 0.321 11.327 4.103 1.00 93.31 113 PRO A N 1
ATOM 827 C CA . PRO A 1 113 ? 0.331 10.299 3.062 1.00 93.31 113 PRO A CA 1
ATOM 828 C C . PRO A 1 113 ? 1.500 10.456 2.069 1.00 93.31 113 PRO A C 1
ATOM 830 O O . PRO A 1 113 ? 1.462 9.932 0.957 1.00 93.31 113 PRO A O 1
ATOM 833 N N . THR A 1 114 ? 2.571 11.158 2.433 1.00 92.06 114 THR A N 1
ATOM 834 C CA . THR A 1 114 ? 3.756 11.353 1.589 1.00 92.06 114 THR A CA 1
ATOM 835 C C . THR A 1 114 ? 4.719 10.172 1.711 1.00 92.06 114 THR A C 1
ATOM 837 O O . THR A 1 114 ? 4.700 9.428 2.687 1.00 92.06 114 THR A O 1
ATOM 840 N N . VAL A 1 115 ? 5.596 9.965 0.720 1.00 90.88 115 VAL A N 1
ATOM 841 C CA . VAL A 1 115 ? 6.643 8.924 0.817 1.00 90.88 115 VAL A CA 1
ATOM 842 C C . VAL A 1 115 ? 7.522 9.147 2.050 1.00 90.88 115 VAL A C 1
ATOM 844 O O . VAL A 1 115 ? 7.803 8.196 2.768 1.00 90.88 115 VAL A O 1
ATOM 847 N N . ALA A 1 116 ? 7.904 10.395 2.330 1.00 92.38 116 ALA A N 1
ATOM 848 C CA . ALA A 1 116 ? 8.697 10.729 3.508 1.00 92.38 116 ALA A CA 1
ATOM 849 C C . ALA A 1 116 ? 7.948 10.421 4.816 1.00 92.38 116 ALA A C 1
ATOM 851 O O . ALA A 1 116 ? 8.526 9.798 5.702 1.00 92.38 116 ALA A O 1
ATOM 852 N N . GLY A 1 117 ? 6.666 10.796 4.915 1.00 94.50 117 GLY A N 1
ATOM 853 C CA . GLY A 1 117 ? 5.837 10.536 6.095 1.00 94.50 117 GLY A CA 1
ATOM 854 C C . GLY A 1 117 ? 5.651 9.044 6.372 1.00 94.50 117 GLY A C 1
ATOM 855 O O . GLY A 1 117 ? 5.878 8.591 7.492 1.00 94.50 117 GLY A O 1
ATOM 856 N N . LEU A 1 118 ? 5.322 8.262 5.339 1.00 95.81 118 LEU A N 1
ATOM 857 C CA . LEU A 1 118 ? 5.154 6.811 5.458 1.00 95.81 118 LEU A CA 1
ATOM 858 C C . LEU A 1 118 ? 6.462 6.115 5.849 1.00 95.81 118 LEU A C 1
ATOM 860 O O . LEU A 1 118 ? 6.475 5.333 6.796 1.00 95.81 118 LEU A O 1
ATOM 864 N N . THR A 1 119 ? 7.573 6.439 5.181 1.00 95.56 119 THR A N 1
ATOM 865 C CA . THR A 1 119 ? 8.883 5.851 5.495 1.00 95.56 119 THR A CA 1
ATOM 866 C C . THR A 1 119 ? 9.335 6.207 6.911 1.00 95.56 119 THR A C 1
ATOM 868 O O . THR A 1 119 ? 9.813 5.332 7.630 1.00 95.56 119 THR A O 1
ATOM 871 N N . ALA A 1 120 ? 9.150 7.459 7.347 1.00 96.56 120 ALA A N 1
ATOM 872 C CA . ALA A 1 120 ? 9.493 7.890 8.704 1.00 96.56 120 ALA A CA 1
ATOM 873 C C . ALA A 1 120 ? 8.686 7.145 9.781 1.00 96.56 120 ALA A C 1
ATOM 875 O O . ALA A 1 120 ? 9.197 6.897 10.871 1.00 96.56 120 ALA A O 1
ATOM 876 N N . ALA A 1 121 ? 7.452 6.746 9.463 1.00 97.38 121 ALA A N 1
ATOM 877 C CA . ALA A 1 121 ? 6.600 5.939 10.330 1.00 97.38 121 ALA A CA 1
ATOM 878 C C . ALA A 1 121 ? 6.842 4.417 10.209 1.00 97.38 121 ALA A C 1
ATOM 880 O O . ALA A 1 121 ? 6.148 3.640 10.863 1.00 97.38 121 ALA A O 1
ATOM 881 N N . GLY A 1 122 ? 7.792 3.970 9.378 1.00 97.25 122 GLY A N 1
ATOM 882 C CA . GLY A 1 122 ? 8.041 2.545 9.133 1.00 97.25 122 GLY A CA 1
ATOM 883 C C . GLY A 1 122 ? 6.917 1.844 8.362 1.00 97.25 122 GLY A C 1
ATOM 884 O O . GLY A 1 122 ? 6.710 0.644 8.531 1.00 97.25 122 GLY A O 1
ATOM 885 N N . LEU A 1 123 ? 6.168 2.589 7.546 1.00 97.62 123 LEU A N 1
ATOM 886 C CA . LEU A 1 123 ? 5.047 2.104 6.743 1.00 97.62 123 LEU A CA 1
ATOM 887 C C . LEU A 1 123 ? 5.444 1.899 5.279 1.00 97.62 123 LEU A C 1
ATOM 889 O O . LEU A 1 123 ? 6.408 2.485 4.785 1.00 97.62 123 LEU A O 1
ATOM 893 N N . GLY A 1 124 ? 4.681 1.072 4.565 1.00 95.31 124 GLY A N 1
ATOM 894 C CA . GLY A 1 124 ? 4.907 0.846 3.144 1.00 95.31 124 GLY A CA 1
ATOM 895 C C . GLY A 1 124 ? 4.288 1.946 2.281 1.00 95.31 124 GLY A C 1
ATOM 896 O O . GLY A 1 124 ? 3.332 2.617 2.662 1.00 95.31 124 GLY A O 1
ATOM 897 N N . THR A 1 125 ? 4.852 2.130 1.090 1.00 93.44 125 THR A N 1
ATOM 898 C CA . THR A 1 125 ? 4.469 3.193 0.149 1.00 93.44 125 THR A CA 1
ATOM 899 C C . THR A 1 125 ? 3.441 2.742 -0.887 1.00 93.44 125 THR A C 1
ATOM 901 O O . THR A 1 125 ? 2.974 3.558 -1.692 1.00 93.44 125 THR A O 1
ATOM 904 N N . GLU A 1 126 ? 3.056 1.468 -0.875 1.00 92.44 126 GLU A N 1
ATOM 905 C CA . GLU A 1 126 ? 1.931 1.006 -1.676 1.00 92.44 126 GLU A CA 1
ATOM 906 C C . GLU A 1 126 ? 0.639 1.693 -1.236 1.00 92.44 126 GLU A C 1
ATOM 908 O O . GLU A 1 126 ? 0.425 1.996 -0.064 1.00 92.44 126 GLU A O 1
ATOM 913 N N . GLY A 1 127 ? -0.231 1.971 -2.203 1.00 92.69 127 GLY A N 1
ATOM 914 C CA . GLY A 1 127 ? -1.447 2.756 -1.994 1.00 92.69 127 GLY A CA 1
ATOM 915 C C . GLY A 1 127 ? -2.578 1.959 -1.350 1.00 92.69 127 GLY A C 1
ATOM 916 O O . GLY A 1 127 ? -3.701 2.055 -1.828 1.00 92.69 127 GLY A O 1
ATOM 917 N N . VAL A 1 128 ? -2.291 1.140 -0.337 1.00 96.75 128 VAL A N 1
ATOM 918 C CA . VAL A 1 128 ? -3.272 0.302 0.367 1.00 96.75 128 VAL A CA 1
ATOM 919 C C . VAL A 1 128 ? -3.188 0.573 1.866 1.00 96.75 128 VAL A C 1
ATOM 921 O O . VAL A 1 128 ? -2.099 0.525 2.441 1.00 96.75 128 VAL A O 1
ATOM 924 N N . VAL A 1 129 ? -4.340 0.833 2.483 1.00 98.06 129 VAL A N 1
ATOM 925 C CA . VAL A 1 129 ? -4.519 0.994 3.930 1.00 98.06 129 VAL A CA 1
ATOM 926 C C . VAL A 1 129 ? -5.553 -0.030 4.386 1.00 98.06 129 VAL A C 1
ATOM 928 O O . VAL A 1 129 ? -6.752 0.151 4.205 1.00 98.06 129 VAL A O 1
ATOM 931 N N . GLU A 1 130 ? -5.093 -1.128 4.966 1.00 98.19 130 GLU A N 1
ATOM 932 C CA . GLU A 1 130 ? -5.968 -2.158 5.514 1.00 98.19 130 GLU A CA 1
ATOM 933 C C . GLU A 1 130 ? -6.285 -1.826 6.974 1.00 98.19 130 GLU A C 1
ATOM 935 O O . GLU A 1 130 ? -5.385 -1.815 7.816 1.00 98.19 130 GLU A O 1
ATOM 940 N N . LEU A 1 131 ? -7.549 -1.535 7.276 1.00 98.25 131 LEU A N 1
ATOM 941 C CA . LEU A 1 131 ? -8.019 -1.261 8.630 1.00 98.25 131 LEU A CA 1
ATOM 942 C C . LEU A 1 131 ? -8.376 -2.569 9.337 1.00 98.25 131 LEU A C 1
ATOM 944 O O . LEU A 1 131 ? -9.040 -3.431 8.768 1.00 98.25 131 LEU A O 1
ATOM 948 N N . LEU A 1 132 ? -7.932 -2.700 10.584 1.00 98.00 132 LEU A N 1
ATOM 949 C CA . LEU A 1 132 ? -8.127 -3.887 11.406 1.00 98.00 132 LEU A CA 1
ATOM 950 C C . LEU A 1 132 ? -8.803 -3.481 12.714 1.00 98.00 132 LEU A C 1
ATOM 952 O O . LEU A 1 132 ? -8.330 -2.578 13.422 1.00 98.00 132 LEU A O 1
ATOM 956 N N . ASN A 1 133 ? -9.916 -4.137 13.018 1.00 98.06 133 ASN A N 1
ATOM 957 C CA . ASN A 1 133 ? -10.742 -3.807 14.170 1.00 98.06 133 ASN A CA 1
ATOM 958 C C . ASN A 1 133 ? -10.244 -4.469 15.470 1.00 98.06 133 ASN A C 1
ATOM 960 O O . ASN A 1 133 ? -9.215 -5.154 15.510 1.00 98.06 133 ASN A O 1
ATOM 964 N N . ASP A 1 134 ? -10.955 -4.231 16.568 1.00 97.62 134 ASP A N 1
ATOM 965 C CA . ASP A 1 134 ? -10.647 -4.709 17.913 1.00 97.62 134 ASP A CA 1
ATOM 966 C C . ASP A 1 134 ? -10.718 -6.233 18.070 1.00 97.62 134 ASP A C 1
ATOM 968 O O . ASP A 1 134 ? -9.974 -6.783 18.895 1.00 97.62 134 ASP A O 1
ATOM 972 N N . GLU A 1 135 ? -11.470 -6.916 17.209 1.00 97.56 135 GLU A N 1
ATOM 973 C CA . GLU A 1 135 ? -11.586 -8.376 17.164 1.00 97.56 135 GLU A CA 1
ATOM 974 C C . GLU A 1 135 ? -10.330 -9.054 16.581 1.00 97.56 135 GLU A C 1
ATOM 976 O O . GLU A 1 135 ? -10.057 -10.227 16.854 1.00 97.56 135 GLU A O 1
ATOM 981 N N . ARG A 1 136 ? -9.488 -8.324 15.834 1.00 97.50 136 ARG A N 1
ATOM 982 C CA . ARG A 1 136 ? -8.269 -8.881 15.222 1.00 97.50 136 ARG A CA 1
ATOM 983 C C . ARG A 1 136 ? -7.139 -9.084 16.228 1.00 97.50 136 ARG A C 1
ATOM 985 O O . ARG A 1 136 ? -6.664 -8.145 16.869 1.00 97.50 136 ARG A O 1
ATOM 992 N N . CYS A 1 137 ? -6.612 -10.302 16.336 1.00 97.69 137 CYS A N 1
ATOM 993 C CA . CYS A 1 137 ? -5.396 -10.566 17.108 1.00 97.69 137 CYS A CA 1
ATOM 994 C C . CYS A 1 137 ? -4.141 -10.200 16.297 1.00 97.69 137 CYS A C 1
ATOM 996 O O . CYS A 1 137 ? -3.836 -10.858 15.309 1.00 97.69 137 CYS A O 1
ATOM 998 N N . ALA A 1 138 ? -3.362 -9.214 16.757 1.00 96.50 138 ALA A N 1
ATOM 999 C CA . ALA A 1 138 ? -2.159 -8.755 16.052 1.00 96.50 138 ALA A CA 1
ATOM 1000 C C . ALA A 1 138 ? -1.115 -9.869 15.823 1.00 96.50 138 ALA A C 1
ATOM 1002 O O . ALA A 1 138 ? -0.467 -9.902 14.779 1.00 96.50 138 ALA A O 1
ATOM 1003 N N . VAL A 1 139 ? -0.975 -10.802 16.774 1.00 97.44 139 VAL A N 1
ATOM 1004 C CA . VAL A 1 139 ? -0.062 -11.953 16.646 1.00 97.44 139 VAL A CA 1
ATOM 1005 C C . VAL A 1 139 ? -0.565 -12.933 15.587 1.00 97.44 139 VAL A C 1
ATOM 1007 O O . VAL A 1 139 ? 0.227 -13.410 14.779 1.00 97.44 139 VAL A O 1
ATOM 1010 N N . ALA A 1 140 ? -1.875 -13.198 15.555 1.00 97.88 140 ALA A N 1
ATOM 1011 C CA . ALA A 1 140 ? -2.473 -14.042 14.525 1.00 97.88 140 ALA A CA 1
ATOM 1012 C C . ALA A 1 140 ? -2.302 -13.407 13.140 1.00 97.88 140 ALA A C 1
ATOM 1014 O O . ALA A 1 140 ? -1.808 -14.068 12.236 1.00 97.88 140 ALA A O 1
ATOM 1015 N N . THR A 1 141 ? -2.575 -12.103 13.007 1.00 96.81 141 THR A N 1
ATOM 1016 C CA . THR A 1 141 ? -2.352 -11.354 11.763 1.00 96.81 141 THR A CA 1
ATOM 1017 C C . THR A 1 141 ? -0.902 -11.466 11.292 1.00 96.81 141 THR A C 1
ATOM 1019 O O . THR A 1 141 ? -0.667 -11.802 10.136 1.00 96.81 141 THR A O 1
ATOM 1022 N N . ALA A 1 142 ? 0.082 -11.254 12.173 1.00 95.81 142 ALA A N 1
ATOM 1023 C CA . ALA A 1 142 ? 1.493 -11.419 11.820 1.00 95.81 142 ALA A CA 1
ATOM 1024 C C . ALA A 1 142 ? 1.821 -12.857 11.370 1.00 95.81 142 ALA A C 1
ATOM 1026 O O . ALA A 1 142 ? 2.533 -13.048 10.384 1.00 95.81 142 ALA A O 1
ATOM 1027 N N . GLY A 1 143 ? 1.264 -13.863 12.051 1.00 97.56 143 GLY A N 1
ATOM 1028 C CA . GLY A 1 143 ? 1.393 -15.270 11.670 1.00 97.56 143 GLY A CA 1
ATOM 1029 C C . GLY A 1 143 ? 0.795 -15.574 10.295 1.00 97.56 143 GLY A C 1
ATOM 1030 O O . GLY A 1 143 ? 1.421 -16.271 9.497 1.00 97.56 143 GLY A O 1
ATOM 1031 N N . ASP A 1 144 ? -0.366 -15.003 9.979 1.00 96.81 144 ASP A N 1
ATOM 1032 C CA . ASP A 1 144 ? -1.008 -15.150 8.673 1.00 96.81 144 ASP A CA 1
ATOM 1033 C C . ASP A 1 144 ? -0.190 -14.480 7.562 1.00 96.81 144 ASP A C 1
ATOM 1035 O O . ASP A 1 144 ? -0.048 -15.052 6.481 1.00 96.81 144 ASP A O 1
ATOM 1039 N N . ARG A 1 145 ? 0.430 -13.318 7.826 1.00 95.94 145 ARG A N 1
ATOM 1040 C CA . ARG A 1 145 ? 1.355 -12.675 6.872 1.00 95.94 145 ARG A CA 1
ATOM 1041 C C . ARG A 1 145 ? 2.608 -13.513 6.630 1.00 95.94 145 ARG A C 1
ATOM 1043 O O . ARG A 1 145 ? 3.023 -13.660 5.484 1.00 95.94 145 ARG A O 1
ATOM 1050 N N . ALA A 1 146 ? 3.189 -14.091 7.680 1.00 96.19 146 ALA A N 1
ATOM 1051 C CA . ALA A 1 146 ? 4.343 -14.978 7.552 1.00 96.19 146 ALA A CA 1
ATOM 1052 C C . ALA A 1 146 ? 3.996 -16.260 6.778 1.00 96.19 146 ALA A C 1
ATOM 1054 O O . ALA A 1 146 ? 4.764 -16.687 5.915 1.00 96.19 146 ALA A O 1
ATOM 1055 N N . ARG A 1 147 ? 2.817 -16.844 7.033 1.00 97.38 147 ARG A N 1
ATOM 1056 C CA . ARG A 1 147 ? 2.314 -17.996 6.275 1.00 97.38 147 ARG A CA 1
ATOM 1057 C C . ARG A 1 147 ? 2.128 -17.642 4.803 1.00 97.38 147 ARG A C 1
ATOM 1059 O O . ARG A 1 147 ? 2.661 -18.342 3.950 1.00 97.38 147 ARG A O 1
ATOM 1066 N N . PHE A 1 148 ? 1.468 -16.520 4.517 1.00 96.81 148 PHE A N 1
ATOM 1067 C CA . PHE A 1 148 ? 1.305 -16.034 3.150 1.00 96.81 148 PHE A CA 1
ATOM 1068 C C . PHE A 1 148 ? 2.657 -15.828 2.455 1.00 96.81 148 PHE A C 1
ATOM 1070 O O . PHE A 1 148 ? 2.824 -16.266 1.324 1.00 96.81 148 PHE A O 1
ATOM 1077 N N . ALA A 1 149 ? 3.650 -15.233 3.129 1.00 95.31 149 ALA A N 1
ATOM 1078 C CA . ALA A 1 149 ? 4.997 -15.093 2.573 1.00 95.31 149 ALA A CA 1
ATOM 1079 C C . ALA A 1 149 ? 5.627 -16.451 2.229 1.00 95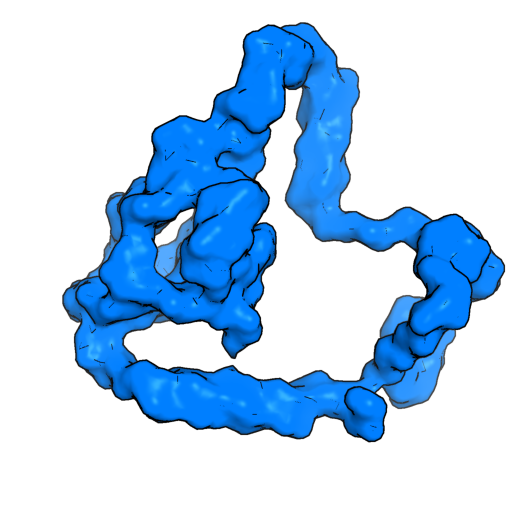.31 149 ALA A C 1
ATOM 1081 O O . ALA A 1 149 ? 6.236 -16.587 1.174 1.00 95.31 149 ALA A O 1
ATOM 1082 N N . SER A 1 150 ? 5.458 -17.457 3.090 1.00 95.62 150 SER A N 1
ATOM 1083 C CA . SER A 1 150 ? 5.968 -18.808 2.846 1.00 95.62 150 SER A CA 1
ATOM 1084 C C . SER A 1 150 ? 5.291 -19.487 1.653 1.00 95.62 150 SER A C 1
ATOM 1086 O O . SER A 1 150 ? 5.959 -20.192 0.902 1.00 95.62 150 SER A O 1
ATOM 1088 N N . GLU A 1 151 ? 3.981 -19.307 1.492 1.00 95.44 151 GLU A N 1
ATOM 1089 C CA . GLU A 1 151 ? 3.185 -19.943 0.435 1.00 95.44 151 GLU A CA 1
ATOM 1090 C C . GLU A 1 151 ? 3.333 -19.234 -0.918 1.00 95.44 151 GLU A C 1
ATOM 1092 O O . GLU A 1 151 ? 3.399 -19.888 -1.956 1.00 95.44 151 GLU A O 1
ATOM 1097 N N . ALA A 1 152 ? 3.406 -17.901 -0.912 1.00 93.12 152 ALA A N 1
ATOM 1098 C CA . ALA A 1 152 ? 3.503 -17.074 -2.114 1.00 93.12 152 ALA A CA 1
ATOM 1099 C C . ALA A 1 152 ? 4.948 -16.863 -2.603 1.00 93.12 152 ALA A C 1
ATOM 1101 O O . ALA A 1 152 ? 5.164 -16.223 -3.635 1.00 93.12 152 ALA A O 1
ATOM 1102 N N . ASN A 1 153 ? 5.945 -17.364 -1.869 1.00 90.94 153 ASN A N 1
ATOM 1103 C CA . ASN A 1 153 ? 7.345 -17.258 -2.260 1.00 90.94 153 ASN A CA 1
ATOM 1104 C C . ASN A 1 153 ? 7.621 -17.975 -3.597 1.00 90.94 153 ASN A C 1
ATOM 1106 O O . ASN A 1 153 ? 7.133 -19.072 -3.851 1.00 90.94 153 ASN A O 1
ATOM 1110 N N . SER A 1 154 ? 8.506 -17.404 -4.419 1.00 90.19 154 SER A N 1
ATOM 1111 C CA . SER A 1 154 ? 8.943 -18.000 -5.695 1.00 90.19 154 SER A CA 1
ATOM 1112 C C . SER A 1 154 ? 9.841 -19.244 -5.549 1.00 90.19 154 SER A C 1
ATOM 1114 O O . SER A 1 154 ? 10.138 -19.927 -6.534 1.00 90.19 154 SER A O 1
ATOM 1116 N N . GLY A 1 155 ? 10.272 -19.550 -4.320 1.00 87.12 155 GLY A N 1
ATOM 1117 C CA . GLY A 1 155 ? 11.227 -20.615 -4.009 1.00 87.12 155 GLY A CA 1
ATOM 1118 C C . GLY A 1 155 ? 12.690 -20.186 -4.137 1.00 87.12 155 GLY A C 1
ATOM 1119 O O . GLY A 1 155 ? 13.567 -21.047 -4.153 1.00 87.12 155 GLY A O 1
ATOM 1120 N N . ARG A 1 156 ? 12.942 -18.878 -4.244 1.00 83.69 156 ARG A N 1
ATOM 1121 C CA . ARG A 1 156 ? 14.257 -18.268 -4.426 1.00 83.69 156 ARG A CA 1
ATOM 1122 C C . ARG A 1 156 ? 14.549 -17.241 -3.344 1.00 83.69 156 ARG A C 1
ATOM 1124 O O . ARG A 1 156 ? 13.580 -16.583 -2.911 1.00 83.69 156 ARG A O 1
#

Foldseek 3Di:
DVQPDPADDDDDDPPDCCCQNDVGHRDDDDDPLVVVVVVVCVVCVPVVVVCPVQQPWAWAWEAAQFPDIDIDIGTQPDWQVVVVVVTHGDAAFQWKAAAPLPWDIGRDRRFGLDPVRQVVVRTHNHRYIYTYHPPDDPVVSVVVSVVCCVVVPSVD